Protein AF-A0AAJ7JFV5-F1 (afdb_monomer)

Organism: NCBI:txid156304

pLDDT: mean 73.42, std 13.2, range [31.97, 88.06]

Radius of gyration: 14.4 Å; Cα contacts (8 Å, |Δi|>4): 96; chains: 1; bounding box: 32×30×33 Å

Mean predicted aligned error: 9.85 Å

Sequence (82 aa):
MVQIVGKYQYVSHENFDEFMKALGQGELASVFLQSKPLIEVQNNGDQWSLTVNSDGRTSSATFKLGEPYEEKLPSSPDRKFQ

In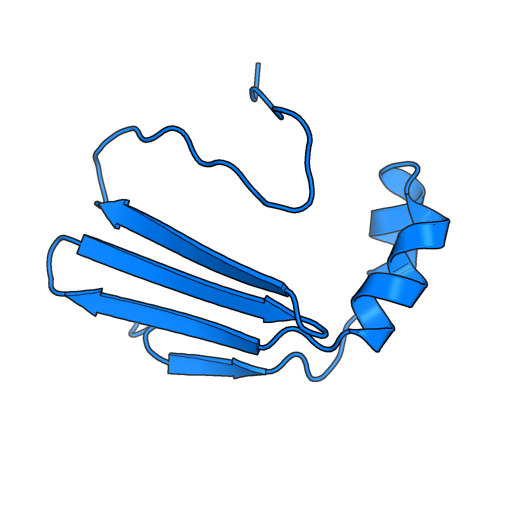terPro domains:
  IPR000463 Cytosolic fatty-acid binding [PR00178] (4-26)
  IPR000463 Cytosolic fatty-acid binding [PR00178] (62-78)
  IPR012674 Calycin [G3DSA:2.40.128.20] (2-82)
  IPR012674 Calycin [SSF50814] (1-81)
  IPR031259 Intracellular lipid binding protein [PTHR11955] (1-81)

Structure (mmCIF, N/CA/C/O backbone):
data_AF-A0AAJ7JFV5-F1
#
_entry.id   AF-A0AAJ7JFV5-F1
#
loop_
_atom_site.group_PDB
_atom_site.id
_atom_site.type_symbol
_atom_site.label_atom_id
_atom_site.label_alt_id
_atom_site.label_comp_id
_atom_site.label_asym_id
_atom_site.label_entity_id
_atom_site.label_seq_id
_atom_site.pdbx_PDB_ins_code
_atom_site.Cartn_x
_atom_site.Cartn_y
_atom_site.Cartn_z
_atom_site.occupancy
_atom_site.B_iso_or_equiv
_atom_site.auth_seq_id
_atom_site.auth_comp_id
_atom_site.auth_asym_id
_atom_site.auth_atom_id
_atom_site.pdbx_PDB_model_num
ATOM 1 N N . MET A 1 1 ? -18.142 -12.790 5.123 1.00 49.41 1 MET A N 1
ATOM 2 C CA . MET A 1 1 ? -17.245 -11.633 5.325 1.00 49.41 1 MET A CA 1
ATOM 3 C C . MET A 1 1 ? -15.957 -11.940 4.592 1.00 49.41 1 MET A C 1
ATOM 5 O O . MET A 1 1 ? -15.419 -13.020 4.795 1.00 49.41 1 MET A O 1
ATOM 9 N N . VAL A 1 2 ? -15.536 -11.080 3.667 1.00 51.34 2 VAL A N 1
ATOM 10 C CA . VAL A 1 2 ? -14.346 -11.337 2.845 1.00 51.34 2 VAL A CA 1
ATOM 11 C C . VAL A 1 2 ? -13.110 -11.167 3.731 1.00 51.34 2 VAL A C 1
ATOM 13 O O . VAL A 1 2 ? -12.847 -10.070 4.219 1.00 51.34 2 VAL A O 1
ATOM 16 N N . GLN A 1 3 ? -12.381 -12.255 3.987 1.00 65.12 3 GLN A N 1
ATOM 17 C CA . GLN A 1 3 ? -11.098 -12.204 4.685 1.00 65.12 3 GLN A CA 1
ATOM 18 C C . GLN A 1 3 ? -10.024 -11.726 3.705 1.00 65.12 3 GLN A C 1
ATOM 20 O O . GLN A 1 3 ? -9.444 -12.517 2.974 1.00 65.12 3 GLN A O 1
ATOM 25 N N . ILE A 1 4 ? -9.768 -10.420 3.695 1.00 79.19 4 ILE A N 1
ATOM 26 C CA . ILE A 1 4 ? -8.604 -9.817 3.020 1.00 79.19 4 ILE A CA 1
ATOM 27 C C . ILE A 1 4 ? -7.327 -9.904 3.879 1.00 79.19 4 ILE A C 1
ATOM 29 O O . ILE A 1 4 ? -6.317 -9.293 3.561 1.00 79.19 4 ILE A O 1
ATOM 33 N N . VAL A 1 5 ? -7.387 -10.611 5.011 1.00 83.81 5 VAL A N 1
ATOM 34 C CA . VAL A 1 5 ? -6.258 -10.811 5.926 1.00 83.81 5 VAL A CA 1
ATOM 35 C C . VAL A 1 5 ? -5.286 -11.790 5.287 1.00 83.81 5 VAL A C 1
ATOM 37 O O . VAL A 1 5 ? -5.668 -12.907 4.943 1.00 83.81 5 VAL A O 1
ATOM 40 N N . GLY A 1 6 ? -4.030 -11.388 5.145 1.00 85.00 6 GLY A N 1
ATOM 41 C CA . GLY A 1 6 ? -3.025 -12.206 4.485 1.00 85.00 6 GLY A CA 1
ATOM 42 C C . GLY A 1 6 ? -1.810 -11.412 4.034 1.00 85.00 6 GLY A C 1
ATOM 43 O O . GLY A 1 6 ? -1.748 -10.191 4.172 1.00 85.00 6 GLY A O 1
ATOM 44 N N . LYS A 1 7 ? -0.826 -12.133 3.493 1.00 85.94 7 LYS A N 1
ATOM 45 C CA . LYS A 1 7 ? 0.365 -11.550 2.873 1.00 85.94 7 LYS A CA 1
ATOM 46 C C . LYS A 1 7 ? 0.209 -11.609 1.361 1.00 85.94 7 LYS A C 1
ATOM 48 O O . LYS A 1 7 ? 0.056 -12.685 0.790 1.00 85.94 7 LYS A O 1
ATOM 53 N N . TYR A 1 8 ? 0.281 -10.456 0.728 1.00 86.19 8 TYR A N 1
ATOM 54 C CA . TYR A 1 8 ? 0.209 -10.259 -0.704 1.00 86.19 8 TYR A CA 1
ATOM 55 C C . TYR A 1 8 ? 1.583 -9.827 -1.178 1.00 86.19 8 TYR A C 1
ATOM 57 O O . TYR A 1 8 ? 2.060 -8.745 -0.851 1.00 86.19 8 TYR A O 1
ATOM 65 N N . GLN A 1 9 ? 2.237 -10.685 -1.945 1.00 83.25 9 GLN A N 1
ATOM 66 C CA . GLN A 1 9 ? 3.438 -10.285 -2.652 1.00 83.25 9 GLN A CA 1
ATOM 67 C C . GLN A 1 9 ? 3.045 -9.749 -4.017 1.00 83.25 9 GLN A C 1
ATOM 69 O O . GLN A 1 9 ? 2.196 -10.319 -4.698 1.00 83.25 9 GLN A O 1
ATOM 74 N N . TYR A 1 10 ? 3.682 -8.663 -4.421 1.00 81.00 10 TYR A N 1
ATOM 75 C CA . TYR A 1 10 ? 3.590 -8.192 -5.785 1.00 81.00 10 TYR A CA 1
ATOM 76 C C . TYR A 1 10 ? 4.079 -9.276 -6.773 1.00 81.00 10 TYR A C 1
ATOM 78 O O . TYR A 1 10 ? 5.241 -9.686 -6.722 1.00 81.00 10 TYR A O 1
ATOM 86 N N . VAL A 1 11 ? 3.188 -9.748 -7.656 1.00 78.50 11 VAL A N 1
ATOM 87 C CA . VAL A 1 11 ? 3.475 -10.805 -8.652 1.00 78.50 11 VAL A CA 1
ATOM 88 C C . VAL A 1 11 ? 3.538 -10.237 -10.066 1.00 78.50 11 VAL A C 1
ATOM 90 O O . VAL A 1 11 ? 4.504 -10.472 -10.789 1.00 78.50 11 VAL A O 1
ATOM 93 N N . SER A 1 12 ? 2.517 -9.483 -10.463 1.00 77.56 12 SER A N 1
ATOM 94 C CA . SER A 1 12 ? 2.386 -8.926 -11.806 1.00 77.56 12 SER A CA 1
ATOM 95 C C . SER A 1 12 ? 1.576 -7.637 -11.775 1.00 77.56 12 SER A C 1
ATOM 97 O O . SER A 1 12 ? 0.804 -7.388 -10.849 1.00 77.56 12 SER A O 1
ATOM 99 N N . HIS A 1 13 ? 1.734 -6.829 -12.814 1.00 77.31 13 HIS A N 1
ATOM 100 C CA . HIS A 1 13 ? 0.927 -5.646 -13.068 1.00 77.31 13 HIS A CA 1
ATOM 101 C C . HIS A 1 13 ? 0.442 -5.656 -14.512 1.00 77.31 13 HIS A C 1
ATOM 103 O O . HIS A 1 13 ? 1.098 -6.225 -15.381 1.00 77.31 13 HIS A O 1
ATOM 109 N N . GLU A 1 14 ? -0.654 -4.952 -14.761 1.00 80.75 14 GLU A N 1
ATOM 110 C CA . GLU A 1 14 ? -1.134 -4.620 -16.097 1.00 80.75 14 GLU A CA 1
ATOM 111 C C . GLU A 1 14 ? -1.338 -3.098 -16.137 1.00 80.75 14 GLU A C 1
ATOM 113 O O . GLU A 1 14 ? -1.875 -2.524 -15.191 1.00 80.75 14 GLU A O 1
ATOM 118 N N . ASN A 1 15 ? -0.812 -2.425 -17.164 1.00 80.06 15 ASN A N 1
ATOM 119 C CA . ASN A 1 15 ? -0.910 -0.970 -17.382 1.00 80.06 15 ASN A CA 1
ATOM 120 C C . ASN A 1 15 ? -0.408 -0.043 -16.248 1.00 80.06 15 ASN A C 1
ATOM 122 O O . ASN A 1 15 ? -0.722 1.147 -16.223 1.00 80.06 15 ASN A O 1
ATOM 126 N N . PHE A 1 16 ? 0.423 -0.534 -15.325 1.00 77.88 16 PHE A N 1
ATOM 127 C CA . PHE A 1 16 ? 0.983 0.295 -14.244 1.00 77.88 16 PHE A CA 1
ATOM 128 C C . PHE A 1 16 ? 1.871 1.437 -14.754 1.00 77.88 16 PHE A C 1
ATOM 130 O O . PHE A 1 16 ? 1.853 2.532 -14.196 1.00 77.88 16 PHE A O 1
ATOM 137 N N . ASP A 1 17 ? 2.618 1.199 -15.833 1.00 78.81 17 ASP A N 1
ATOM 138 C CA . ASP A 1 17 ? 3.474 2.210 -16.456 1.00 78.81 17 ASP A CA 1
ATOM 139 C C . ASP A 1 17 ? 2.645 3.354 -17.065 1.00 78.81 17 ASP A C 1
ATOM 141 O O . ASP A 1 17 ? 2.968 4.526 -16.881 1.00 78.81 17 ASP A O 1
ATOM 145 N N . GLU A 1 18 ? 1.517 3.031 -17.710 1.00 82.75 18 GLU A N 1
ATOM 146 C CA . GLU A 1 18 ? 0.572 4.023 -18.238 1.00 82.75 18 GLU A CA 1
ATOM 147 C C . GLU A 1 18 ? -0.106 4.818 -17.117 1.00 82.75 18 GLU A C 1
ATOM 149 O O . GLU A 1 18 ? -0.214 6.041 -17.208 1.00 82.75 18 GLU A O 1
ATOM 154 N N . PHE A 1 19 ? -0.494 4.151 -16.026 1.00 81.44 19 PHE A N 1
ATOM 155 C CA . PHE A 1 19 ? -1.047 4.810 -14.842 1.00 81.44 19 PHE A CA 1
ATOM 156 C C . PHE A 1 19 ? -0.043 5.782 -14.205 1.00 81.44 19 PHE A C 1
ATOM 158 O O . PHE A 1 19 ? -0.367 6.936 -13.924 1.00 81.44 19 PHE A O 1
ATOM 165 N N . MET A 1 20 ? 1.205 5.349 -14.027 1.00 79.75 20 MET A N 1
ATOM 166 C CA . MET A 1 20 ? 2.286 6.188 -13.506 1.00 79.75 20 MET A CA 1
ATOM 167 C C . MET A 1 20 ? 2.610 7.358 -14.439 1.00 79.75 20 MET A C 1
ATOM 169 O O . MET A 1 20 ? 2.805 8.479 -13.969 1.00 79.75 20 MET A O 1
ATOM 173 N N . LYS A 1 21 ? 2.617 7.137 -15.759 1.00 78.94 21 LYS A N 1
ATOM 174 C CA . LYS A 1 21 ? 2.777 8.201 -16.761 1.00 78.94 21 LYS A CA 1
ATOM 175 C C . LYS A 1 21 ? 1.644 9.221 -16.702 1.00 78.94 21 LYS A C 1
ATOM 177 O O . LYS A 1 21 ? 1.928 10.415 -16.721 1.00 78.94 21 LYS A O 1
ATOM 182 N N . ALA A 1 22 ? 0.394 8.780 -16.560 1.00 83.31 22 ALA A N 1
ATOM 183 C CA . ALA A 1 22 ? -0.753 9.674 -16.394 1.00 83.31 22 ALA A CA 1
ATOM 184 C C . ALA A 1 22 ? -0.655 10.520 -15.111 1.00 83.31 22 ALA A C 1
ATOM 186 O O . ALA A 1 22 ? -1.092 11.668 -15.088 1.00 83.31 22 ALA A O 1
ATOM 187 N N . LEU A 1 23 ? -0.025 9.984 -14.061 1.00 78.38 23 LEU A N 1
ATOM 188 C CA . LEU A 1 23 ? 0.281 10.703 -12.820 1.00 78.38 23 LEU A CA 1
ATOM 189 C C . LEU A 1 23 ? 1.545 11.583 -12.894 1.00 78.38 23 LEU A C 1
ATOM 191 O O . LEU A 1 23 ? 1.915 12.186 -11.885 1.00 78.38 23 LEU A O 1
ATOM 195 N N . GLY A 1 24 ? 2.227 11.643 -14.043 1.00 74.19 24 GLY A N 1
ATOM 196 C CA . GLY A 1 24 ? 3.479 12.387 -14.223 1.00 74.19 24 GLY A CA 1
ATOM 197 C C . GLY A 1 24 ? 4.698 11.748 -13.544 1.00 74.19 24 GLY A C 1
ATOM 198 O O . GLY A 1 24 ? 5.740 12.382 -13.432 1.00 74.19 24 GLY A O 1
ATOM 199 N N . GLN A 1 25 ? 4.578 10.499 -13.087 1.00 74.12 25 GLN A N 1
ATOM 200 C CA . GLN A 1 25 ? 5.587 9.755 -12.323 1.00 74.12 25 GLN A CA 1
ATOM 201 C C . GLN A 1 25 ? 6.079 8.507 -13.074 1.00 74.12 25 GLN A C 1
ATOM 203 O O . GLN A 1 25 ?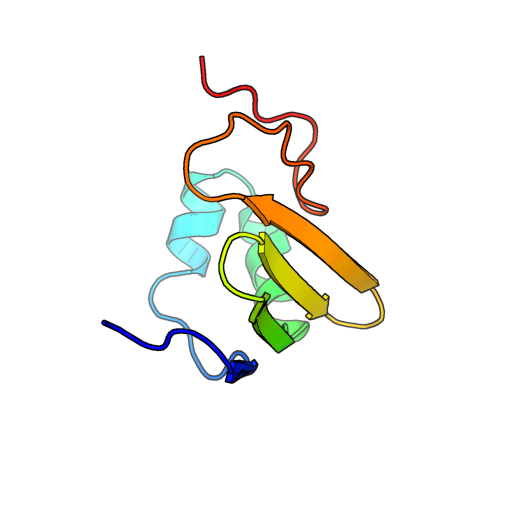 6.465 7.514 -12.462 1.00 74.12 25 GLN A O 1
ATOM 208 N N . GLY A 1 26 ? 6.082 8.546 -14.411 1.00 72.81 26 GLY A N 1
ATOM 209 C CA . GLY A 1 26 ? 6.478 7.411 -15.255 1.00 72.81 26 GLY A CA 1
ATOM 210 C C . GLY A 1 26 ? 7.867 6.843 -14.932 1.00 72.81 26 GLY A C 1
ATOM 211 O O . GLY A 1 26 ? 8.046 5.632 -14.951 1.00 72.81 26 GLY A O 1
ATOM 212 N N . GLU A 1 27 ? 8.832 7.683 -14.546 1.00 71.31 27 GLU A N 1
ATOM 213 C CA . GLU A 1 27 ? 10.174 7.220 -14.151 1.00 71.31 27 GLU A CA 1
ATOM 214 C C . GLU A 1 27 ? 10.175 6.414 -12.842 1.00 71.3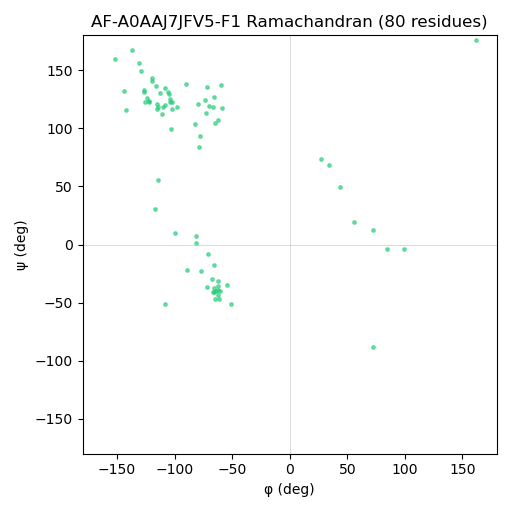1 27 GLU A C 1
ATOM 216 O O . GLU A 1 27 ? 10.982 5.501 -12.670 1.00 71.31 27 GLU A O 1
ATOM 221 N N . LEU A 1 28 ? 9.236 6.692 -11.932 1.00 73.56 28 LEU A N 1
ATOM 222 C CA . LEU A 1 28 ? 9.103 5.938 -10.688 1.00 73.56 28 LEU A CA 1
ATOM 223 C C . LEU A 1 28 ? 8.436 4.581 -10.915 1.00 73.56 28 LEU A C 1
ATOM 225 O O . LEU A 1 28 ? 8.681 3.666 -10.130 1.00 73.56 28 LEU A O 1
ATOM 229 N N . ALA A 1 29 ? 7.658 4.414 -11.992 1.00 75.88 29 ALA A N 1
ATOM 230 C CA . ALA A 1 29 ? 6.991 3.155 -12.319 1.00 75.88 29 ALA A CA 1
ATOM 231 C C . ALA A 1 29 ? 7.977 1.985 -12.300 1.00 75.88 29 ALA A C 1
ATOM 233 O O . ALA A 1 29 ? 7.773 1.010 -11.583 1.00 75.88 29 ALA A O 1
ATOM 234 N N . SER A 1 30 ? 9.101 2.131 -13.004 1.00 73.81 30 SER A N 1
ATOM 235 C CA . SER A 1 30 ? 10.143 1.104 -13.077 1.00 73.81 30 SER A CA 1
ATOM 236 C C . SER A 1 30 ? 10.734 0.771 -11.704 1.00 73.81 30 SER A C 1
ATOM 238 O O . SER A 1 30 ? 10.931 -0.402 -11.394 1.00 73.81 30 SER A O 1
ATOM 240 N N . VAL A 1 31 ? 10.942 1.777 -10.849 1.00 74.12 31 VAL A N 1
ATOM 241 C CA . VAL A 1 31 ? 11.445 1.588 -9.479 1.00 74.12 31 VAL A CA 1
ATOM 242 C C . VAL A 1 31 ? 10.434 0.806 -8.638 1.00 74.12 31 VAL A C 1
ATOM 244 O O . VAL A 1 31 ? 10.792 -0.183 -8.006 1.00 74.12 31 VAL A O 1
ATOM 247 N N . PHE A 1 32 ? 9.153 1.178 -8.689 1.00 71.00 32 PHE A N 1
ATOM 248 C CA . PHE A 1 32 ? 8.085 0.477 -7.970 1.00 71.00 32 PHE A CA 1
ATOM 249 C C . PHE A 1 32 ? 7.917 -0.978 -8.431 1.00 71.00 32 PHE A C 1
ATOM 251 O O . PHE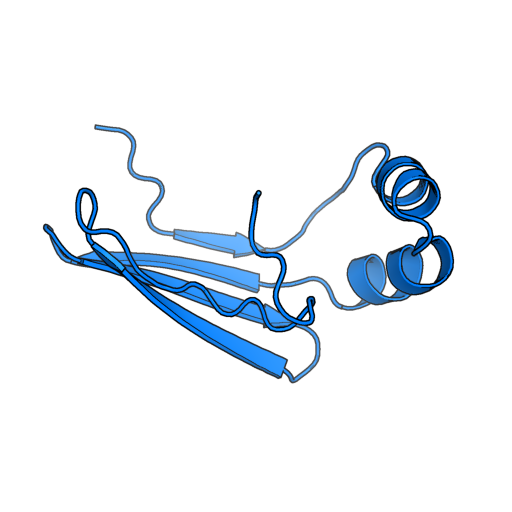 A 1 32 ? 7.718 -1.868 -7.603 1.00 71.00 32 PHE A O 1
ATOM 258 N N . LEU A 1 33 ? 8.035 -1.228 -9.737 1.00 73.38 33 LEU A N 1
ATOM 259 C CA . LEU A 1 33 ? 7.983 -2.571 -10.316 1.00 73.38 33 LEU A CA 1
ATOM 260 C C . LEU A 1 33 ? 9.174 -3.437 -9.885 1.00 73.38 33 LEU A C 1
ATOM 262 O O . LEU A 1 33 ? 9.015 -4.635 -9.643 1.00 73.38 33 LEU A O 1
ATOM 266 N N . GLN A 1 34 ? 10.361 -2.838 -9.762 1.00 73.94 34 GLN A N 1
ATOM 267 C CA . GLN A 1 34 ? 11.562 -3.527 -9.292 1.00 73.94 34 GLN A CA 1
ATOM 268 C C . GLN A 1 34 ? 11.518 -3.833 -7.793 1.00 73.94 34 GLN A C 1
ATOM 270 O O . GLN A 1 34 ? 11.947 -4.913 -7.390 1.00 73.94 34 GLN A O 1
ATOM 275 N N . SER A 1 35 ? 10.957 -2.936 -6.978 1.00 71.06 35 SER A N 1
ATOM 276 C CA . SER A 1 35 ? 10.944 -3.067 -5.517 1.00 71.06 35 SER A CA 1
ATOM 277 C C . SER A 1 35 ? 10.020 -4.165 -4.962 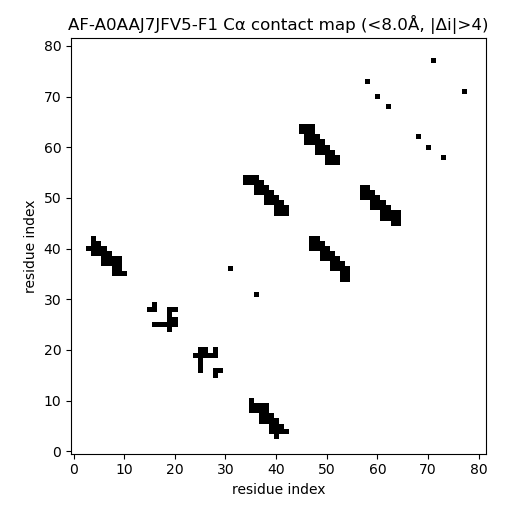1.00 71.06 35 SER A C 1
ATOM 279 O O . SER A 1 35 ? 10.080 -4.425 -3.762 1.00 71.06 35 SER A O 1
ATOM 281 N N . LYS A 1 36 ? 9.184 -4.804 -5.803 1.00 75.12 36 LYS A N 1
ATOM 282 C CA . LYS A 1 36 ? 8.285 -5.936 -5.469 1.00 75.12 36 LYS A CA 1
ATOM 283 C C . LYS A 1 36 ? 7.707 -5.866 -4.044 1.00 75.12 36 LYS A C 1
ATOM 285 O O . LYS A 1 36 ? 8.050 -6.701 -3.200 1.00 75.12 36 LYS A O 1
ATOM 290 N N . PRO A 1 37 ? 6.828 -4.893 -3.763 1.00 78.50 37 PRO A N 1
ATOM 291 C CA . PRO A 1 37 ? 6.316 -4.690 -2.419 1.00 78.50 37 PRO A CA 1
ATOM 292 C C . PRO A 1 37 ? 5.580 -5.931 -1.892 1.00 78.50 37 PRO A C 1
ATOM 294 O O . PRO A 1 37 ? 4.790 -6.569 -2.593 1.00 78.50 37 PRO A O 1
ATOM 297 N N . LEU A 1 38 ? 5.836 -6.257 -0.631 1.00 85.19 38 LEU A N 1
ATOM 298 C CA . LEU A 1 38 ? 5.094 -7.217 0.169 1.00 85.19 38 LEU A CA 1
ATOM 299 C C . LEU A 1 38 ? 4.098 -6.447 1.035 1.00 85.19 38 LEU A C 1
ATOM 301 O O . LEU A 1 38 ? 4.491 -5.643 1.873 1.00 85.19 38 LEU A O 1
ATOM 305 N N . ILE A 1 39 ? 2.815 -6.707 0.848 1.00 86.19 39 ILE A N 1
ATOM 306 C CA . ILE A 1 39 ? 1.727 -6.118 1.619 1.00 86.19 39 ILE A CA 1
ATOM 307 C C . ILE A 1 39 ? 1.222 -7.173 2.597 1.00 86.19 39 ILE A C 1
ATOM 309 O O . ILE A 1 39 ? 0.836 -8.262 2.200 1.00 86.19 39 ILE A O 1
ATOM 313 N N . GLU A 1 40 ? 1.193 -6.865 3.878 1.00 87.81 40 GLU A N 1
ATOM 314 C CA . GLU A 1 40 ? 0.624 -7.703 4.920 1.00 87.81 40 GLU A CA 1
ATOM 315 C C . GLU A 1 40 ? -0.585 -6.991 5.519 1.00 87.81 40 GLU A C 1
ATOM 317 O O . GLU A 1 40 ? -0.474 -5.892 6.059 1.00 87.81 40 GLU A O 1
ATOM 322 N N . VAL A 1 41 ? -1.748 -7.621 5.395 1.00 88.06 41 VAL A N 1
ATOM 323 C CA . VAL A 1 41 ? -3.015 -7.136 5.936 1.00 88.06 41 VAL A CA 1
ATOM 324 C C . VAL A 1 41 ? -3.339 -7.954 7.175 1.00 88.06 41 VAL A C 1
ATOM 326 O O . VAL A 1 41 ? -3.465 -9.178 7.104 1.00 88.06 41 VAL A O 1
ATOM 329 N N . GLN A 1 42 ? -3.515 -7.274 8.299 1.00 85.88 42 GLN A N 1
ATOM 330 C CA . GLN A 1 42 ? -3.921 -7.856 9.570 1.00 85.88 42 GLN A CA 1
ATOM 331 C C . GLN A 1 42 ? -5.240 -7.226 10.023 1.00 85.88 42 GLN A C 1
ATOM 333 O O . GLN A 1 42 ? -5.456 -6.024 9.874 1.00 85.88 42 GLN A O 1
ATOM 338 N N . ASN A 1 43 ? -6.122 -8.046 10.586 1.00 84.75 43 ASN A N 1
ATOM 339 C CA . ASN A 1 43 ? -7.394 -7.610 11.150 1.00 84.75 43 ASN A CA 1
ATOM 340 C C . ASN A 1 43 ? -7.484 -8.101 12.598 1.00 84.75 43 ASN A C 1
ATOM 342 O O . ASN A 1 43 ? -7.419 -9.303 12.848 1.00 84.75 43 ASN A O 1
ATOM 346 N N . ASN A 1 44 ? -7.669 -7.155 13.515 1.00 82.06 44 ASN A N 1
ATOM 347 C CA . ASN A 1 44 ? -7.890 -7.365 14.940 1.00 82.06 44 ASN A CA 1
ATOM 348 C C . ASN A 1 44 ? -9.307 -6.904 15.332 1.00 82.06 44 ASN A C 1
ATOM 350 O O . ASN A 1 44 ? -9.477 -6.039 16.190 1.00 82.06 44 ASN A O 1
ATOM 354 N N . GLY A 1 45 ? -10.331 -7.444 14.668 1.00 80.19 45 GLY A N 1
ATOM 355 C CA . GLY A 1 45 ? -11.742 -7.118 14.888 1.00 80.19 45 GLY A CA 1
ATOM 356 C C . GLY A 1 45 ? -12.107 -5.730 14.362 1.00 80.19 45 GLY A C 1
ATOM 357 O O . GLY A 1 45 ? -12.521 -5.584 13.212 1.00 80.19 45 GLY A O 1
ATOM 358 N N . ASP A 1 46 ? -11.936 -4.717 15.209 1.00 81.81 46 ASP A N 1
ATOM 359 C CA . ASP A 1 46 ? -12.243 -3.311 14.917 1.00 81.81 46 ASP A CA 1
ATOM 360 C C . ASP A 1 46 ? -11.060 -2.554 14.297 1.00 81.81 46 ASP A C 1
ATOM 362 O O . ASP A 1 46 ? -11.242 -1.530 13.632 1.00 81.81 46 ASP A O 1
ATOM 366 N N . GLN A 1 47 ? -9.839 -3.053 14.501 1.00 82.25 47 GLN A N 1
ATOM 367 C CA . GLN A 1 47 ? -8.611 -2.394 14.071 1.00 82.25 47 GLN A CA 1
ATOM 368 C C . GLN A 1 47 ? -7.909 -3.182 12.962 1.00 82.25 47 GLN A C 1
ATOM 370 O O . GLN A 1 47 ? -7.669 -4.384 13.070 1.00 82.25 47 GLN A O 1
ATOM 375 N N . TRP A 1 48 ? -7.563 -2.478 11.896 1.00 84.75 48 TRP A N 1
ATOM 376 C CA . TRP A 1 48 ? -6.873 -2.977 10.719 1.00 84.75 48 TRP A CA 1
ATOM 377 C C . TRP A 1 48 ? -5.447 -2.464 10.701 1.00 84.75 48 TRP A C 1
ATOM 379 O O . TRP A 1 48 ? -5.216 -1.277 10.915 1.00 84.75 48 TRP A O 1
ATOM 389 N N . SER A 1 49 ? -4.502 -3.348 10.406 1.00 85.94 49 SER A N 1
ATOM 390 C CA . SER A 1 49 ? -3.102 -2.983 10.213 1.00 85.94 49 SER A CA 1
ATOM 391 C C . SER A 1 49 ? -2.652 -3.408 8.825 1.00 85.94 49 SER A C 1
ATOM 393 O O . SER A 1 49 ? -2.743 -4.578 8.459 1.00 85.94 49 SER A O 1
ATOM 395 N N . LEU A 1 50 ? -2.155 -2.450 8.055 1.00 86.06 50 LEU A N 1
ATOM 396 C CA . LEU A 1 50 ? -1.581 -2.639 6.736 1.00 86.06 50 LEU A CA 1
ATOM 397 C C . LEU A 1 50 ? -0.078 -2.398 6.831 1.00 86.06 50 LEU A C 1
ATOM 399 O O . LEU A 1 50 ? 0.349 -1.299 7.16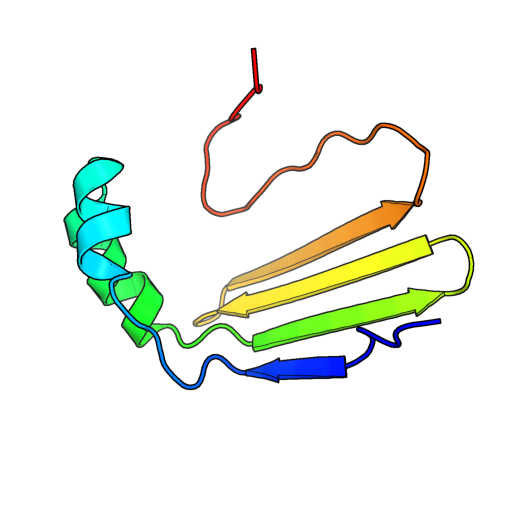7 1.00 86.06 50 LEU A O 1
ATOM 403 N N . THR A 1 51 ? 0.729 -3.407 6.534 1.00 86.25 51 THR A N 1
ATOM 404 C CA . THR A 1 51 ? 2.189 -3.283 6.502 1.00 86.25 51 THR A CA 1
ATOM 405 C C . THR A 1 51 ? 2.682 -3.508 5.086 1.00 86.25 51 THR A C 1
ATOM 407 O O . THR A 1 51 ? 2.532 -4.593 4.546 1.00 86.25 51 THR A O 1
ATOM 410 N N . VAL A 1 52 ? 3.283 -2.496 4.475 1.00 84.06 52 VAL A N 1
ATOM 411 C CA . VAL A 1 52 ? 3.880 -2.565 3.142 1.00 84.06 52 VAL A CA 1
ATOM 412 C C . VAL A 1 52 ? 5.397 -2.536 3.287 1.00 84.06 52 VAL A C 1
ATOM 414 O O . VAL A 1 52 ? 5.960 -1.581 3.816 1.00 84.06 52 VAL A O 1
ATOM 417 N N . ASN A 1 53 ? 6.074 -3.576 2.819 1.00 81.75 53 ASN A N 1
ATOM 418 C CA . ASN A 1 53 ? 7.527 -3.691 2.818 1.00 81.75 53 ASN A CA 1
ATOM 419 C C . ASN A 1 53 ? 8.033 -3.724 1.376 1.00 81.75 53 ASN A C 1
ATOM 421 O O . ASN A 1 53 ? 7.642 -4.596 0.611 1.00 81.75 53 ASN A O 1
ATOM 425 N N . SER A 1 54 ? 8.880 -2.773 0.996 1.00 75.00 54 SER A N 1
ATOM 426 C CA . SER A 1 54 ? 9.377 -2.623 -0.369 1.00 75.00 54 SER A CA 1
ATOM 427 C C . SER A 1 54 ? 10.842 -2.195 -0.330 1.00 75.00 54 SER A C 1
ATOM 429 O O . SER A 1 54 ? 11.145 -1.114 0.171 1.00 75.00 54 SER A O 1
ATOM 431 N N . ASP A 1 55 ? 11.743 -3.039 -0.840 1.00 65.75 55 ASP A N 1
ATOM 432 C CA . ASP A 1 55 ? 13.179 -2.753 -1.035 1.00 65.75 55 ASP A CA 1
ATOM 433 C C . ASP A 1 55 ? 13.863 -2.037 0.158 1.00 65.75 55 ASP A C 1
ATOM 435 O O . ASP A 1 55 ? 14.491 -0.987 0.033 1.00 65.75 55 ASP A O 1
ATOM 439 N N . GLY A 1 56 ? 13.668 -2.570 1.371 1.00 66.06 56 GLY A N 1
ATOM 440 C CA . GLY A 1 56 ? 14.270 -2.043 2.606 1.00 66.06 56 GLY A CA 1
ATOM 441 C C . GLY A 1 56 ? 13.508 -0.895 3.281 1.00 66.06 56 GLY A C 1
ATOM 442 O O . GLY A 1 56 ? 13.874 -0.494 4.386 1.00 66.06 56 GLY A O 1
ATOM 443 N N . ARG A 1 57 ? 12.419 -0.391 2.686 1.00 70.44 57 ARG A N 1
ATOM 444 C CA . ARG A 1 57 ? 11.483 0.534 3.342 1.00 70.44 57 ARG A CA 1
ATOM 445 C C . ARG A 1 57 ? 10.234 -0.220 3.782 1.00 70.44 57 ARG A C 1
ATOM 447 O O . ARG A 1 57 ? 9.494 -0.752 2.961 1.00 70.44 57 ARG A O 1
ATOM 454 N N . THR A 1 58 ? 9.997 -0.260 5.091 1.00 77.56 58 THR A N 1
ATOM 455 C CA . THR A 1 58 ? 8.764 -0.803 5.677 1.00 77.56 58 THR A CA 1
ATOM 456 C C . THR A 1 58 ? 7.889 0.348 6.148 1.00 77.56 58 THR A C 1
ATOM 458 O O . THR A 1 58 ? 8.357 1.229 6.864 1.00 77.56 58 THR A O 1
ATOM 461 N N . SER A 1 59 ? 6.624 0.342 5.748 1.00 79.81 59 SER A N 1
ATOM 462 C CA . SER A 1 59 ? 5.607 1.281 6.201 1.00 79.81 59 SER A CA 1
ATOM 463 C C . SER A 1 59 ? 4.453 0.488 6.785 1.00 79.81 59 SER A C 1
ATOM 465 O O . SER A 1 59 ? 3.944 -0.423 6.141 1.00 79.81 59 SER A O 1
ATOM 467 N N . SER A 1 60 ? 4.065 0.803 8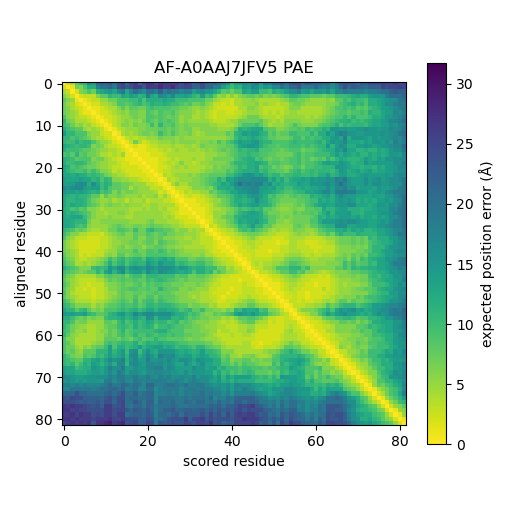.012 1.00 80.56 60 SER A N 1
ATOM 468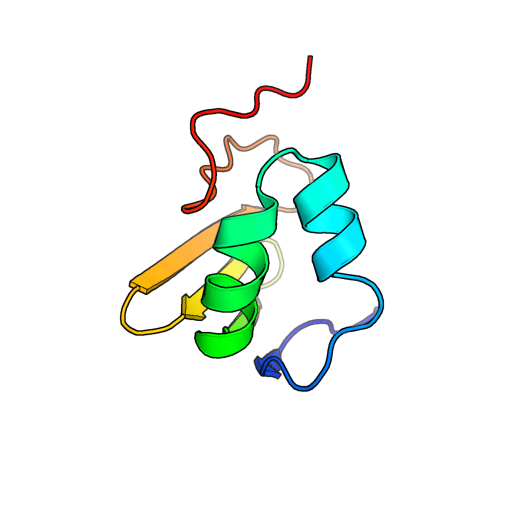 C CA . SER A 1 60 ? 2.886 0.237 8.653 1.00 80.56 60 SER A CA 1
ATOM 469 C C . SER A 1 60 ? 1.878 1.344 8.923 1.00 80.56 60 SER A C 1
ATOM 471 O O . SER A 1 60 ? 2.231 2.435 9.372 1.00 80.56 60 SER A O 1
ATOM 473 N N . ALA A 1 61 ? 0.616 1.060 8.636 1.00 80.62 61 ALA A N 1
ATOM 474 C CA . ALA A 1 61 ? -0.514 1.925 8.908 1.00 80.62 61 ALA A CA 1
ATOM 475 C C . ALA A 1 61 ? -1.544 1.126 9.696 1.00 80.62 61 ALA A C 1
ATOM 477 O O . ALA A 1 61 ? -1.869 -0.003 9.334 1.00 80.62 61 ALA A O 1
ATOM 478 N N . THR A 1 62 ? -2.064 1.715 10.766 1.00 83.12 62 THR A N 1
ATOM 479 C CA . THR A 1 62 ? -3.109 1.100 11.579 1.00 83.12 62 THR A CA 1
ATOM 480 C C . THR A 1 62 ? -4.307 2.031 11.616 1.00 83.12 62 THR A C 1
ATOM 482 O O . THR A 1 62 ? -4.189 3.182 12.028 1.00 83.12 62 THR A O 1
ATOM 485 N N . PHE A 1 63 ? -5.458 1.531 11.185 1.00 80.12 63 PHE A N 1
ATOM 486 C CA . PHE A 1 63 ? -6.700 2.287 11.083 1.00 80.12 63 PHE A CA 1
ATOM 487 C C . PHE A 1 63 ? -7.879 1.461 11.588 1.00 80.12 63 PHE A C 1
ATOM 489 O O . PHE A 1 63 ? -7.773 0.258 11.807 1.00 80.12 63 PHE A O 1
ATOM 496 N N . LYS A 1 64 ? -9.020 2.107 11.803 1.00 83.75 64 LYS A N 1
ATOM 497 C CA . LYS A 1 64 ? -10.265 1.434 12.179 1.00 83.75 64 LYS A CA 1
ATOM 498 C C . LYS A 1 64 ? -11.320 1.702 11.123 1.00 83.75 64 LYS A C 1
ATOM 500 O O . LYS A 1 64 ? -11.386 2.797 10.568 1.00 83.75 64 LYS A O 1
ATOM 505 N N . LEU A 1 65 ? -12.153 0.706 10.844 1.00 75.31 65 LEU A N 1
ATOM 506 C CA . LEU A 1 65 ? -13.264 0.876 9.912 1.00 75.31 65 LEU A CA 1
ATOM 507 C C . LEU A 1 65 ? -14.323 1.781 10.549 1.00 75.31 65 LEU A C 1
ATOM 509 O O . LEU A 1 65 ? -14.889 1.439 11.581 1.00 75.31 65 LEU A O 1
ATOM 513 N N . GLY A 1 66 ? -14.601 2.921 9.916 1.00 77.19 66 GLY A N 1
ATOM 514 C CA . GLY A 1 66 ? -15.628 3.866 10.363 1.00 77.19 66 GLY A CA 1
ATOM 515 C C . GLY A 1 66 ? -15.112 5.068 11.157 1.00 77.19 66 GLY A C 1
ATOM 516 O O . GLY A 1 66 ? -15.907 5.961 11.439 1.00 77.19 66 GLY A O 1
ATOM 517 N N . GLU A 1 67 ? -13.811 5.146 11.459 1.00 77.06 67 GLU A N 1
ATOM 518 C CA . GLU A 1 67 ? -13.199 6.357 12.023 1.00 77.06 67 GLU A CA 1
ATOM 519 C C . GLU A 1 67 ? -12.363 7.085 10.951 1.00 77.06 67 GLU A C 1
ATOM 521 O O . GLU A 1 67 ? -11.553 6.447 10.271 1.00 77.06 67 GLU A O 1
ATOM 526 N N . PRO A 1 68 ? -12.524 8.410 10.775 1.00 74.56 68 PRO A N 1
ATOM 527 C CA . PRO A 1 68 ? -11.633 9.186 9.924 1.00 74.56 68 PRO A CA 1
ATOM 528 C C . PRO A 1 68 ? -10.226 9.197 10.535 1.00 74.56 68 PRO A C 1
ATOM 530 O O . PRO A 1 68 ? -10.050 9.552 11.700 1.00 74.56 68 PRO A O 1
ATOM 533 N N . TYR A 1 69 ? -9.220 8.826 9.747 1.00 70.81 69 TYR A N 1
ATOM 534 C CA . TYR A 1 69 ? -7.813 8.900 10.136 1.00 70.81 69 TYR A CA 1
ATOM 535 C C . TYR A 1 69 ? -7.009 9.633 9.060 1.00 70.81 69 TYR A C 1
ATOM 537 O O . TYR A 1 69 ? -7.350 9.588 7.878 1.00 70.81 69 TYR A O 1
ATOM 545 N N . GLU A 1 70 ? -5.941 10.323 9.465 1.00 64.62 70 GLU A N 1
ATOM 546 C CA . GLU A 1 70 ? -4.979 10.887 8.516 1.00 64.62 70 GLU A CA 1
ATOM 547 C C . GLU A 1 70 ? -3.987 9.798 8.094 1.00 64.62 70 GLU A C 1
ATOM 549 O O . GLU A 1 70 ? -3.076 9.434 8.840 1.00 64.62 70 GLU A O 1
ATOM 554 N N . GLU A 1 71 ? -4.170 9.267 6.884 1.00 61.16 71 GLU A N 1
ATOM 555 C CA . GLU A 1 71 ? -3.226 8.336 6.275 1.00 61.16 71 GLU A CA 1
ATOM 556 C C . GLU A 1 71 ? -2.038 9.088 5.669 1.00 61.16 71 GLU A C 1
ATOM 558 O O . GLU A 1 71 ? -2.193 9.903 4.758 1.00 61.16 71 GLU A O 1
ATOM 563 N N . LYS A 1 72 ? -0.827 8.774 6.135 1.00 55.06 72 LYS A N 1
ATOM 564 C CA . LYS A 1 72 ? 0.412 9.211 5.487 1.00 55.06 72 LYS A CA 1
ATOM 565 C C . LYS A 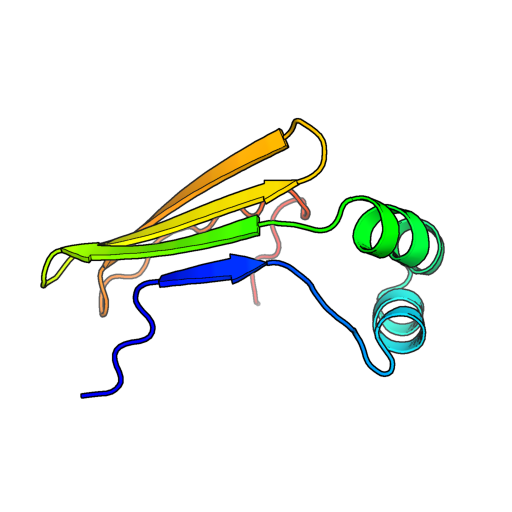1 72 ? 1.016 8.054 4.708 1.00 55.06 72 LYS A C 1
ATOM 567 O O . LYS A 1 72 ? 1.695 7.201 5.273 1.00 55.06 72 LYS A O 1
ATOM 572 N N . LEU A 1 73 ? 0.775 8.045 3.400 1.00 55.44 73 LEU A N 1
ATOM 573 C CA . LEU A 1 73 ? 1.430 7.110 2.493 1.00 55.44 73 LEU A CA 1
ATOM 574 C C . LEU A 1 73 ? 2.909 7.495 2.319 1.00 55.44 73 LEU A C 1
ATOM 576 O O . LEU A 1 73 ? 3.213 8.663 2.072 1.00 55.44 73 LEU A O 1
ATOM 580 N N . PRO A 1 74 ? 3.844 6.531 2.370 1.00 53.25 74 PRO A N 1
ATOM 581 C CA . PRO A 1 74 ? 5.275 6.800 2.211 1.00 53.25 74 PRO A CA 1
ATOM 582 C C . PRO A 1 74 ? 5.645 7.309 0.806 1.00 53.25 74 PRO A C 1
ATOM 584 O O . PRO A 1 74 ? 6.726 7.861 0.619 1.00 53.25 74 PRO A O 1
ATOM 587 N N . SER A 1 75 ? 4.765 7.124 -0.184 1.00 50.56 75 SER A N 1
ATOM 588 C CA . SER A 1 75 ? 4.965 7.493 -1.589 1.00 50.56 75 SER A CA 1
ATOM 589 C C . SER A 1 75 ? 4.296 8.812 -2.000 1.00 50.56 75 SER A C 1
ATOM 591 O O . SER A 1 75 ? 4.231 9.107 -3.192 1.00 50.56 75 SER A O 1
ATOM 593 N N . SER A 1 76 ? 3.768 9.624 -1.077 1.00 47.56 76 SER A N 1
ATOM 594 C CA . SER A 1 76 ? 3.159 10.915 -1.433 1.00 47.56 76 SER A CA 1
ATOM 595 C C . SER A 1 76 ? 3.414 11.995 -0.378 1.00 47.56 76 SER A C 1
ATOM 597 O O . SER A 1 76 ? 3.159 11.753 0.799 1.00 47.56 76 SER A O 1
ATOM 599 N N . PRO A 1 77 ? 3.848 13.211 -0.766 1.00 48.06 77 PRO A N 1
ATOM 600 C CA . PRO A 1 77 ? 3.603 14.384 0.059 1.00 48.06 77 PRO A CA 1
ATOM 601 C C . PRO A 1 77 ? 2.089 14.636 0.054 1.00 48.06 77 PRO A C 1
ATOM 603 O O . PRO A 1 77 ? 1.508 14.801 -1.015 1.00 48.06 77 PRO A O 1
ATOM 606 N N . ASP A 1 78 ? 1.459 14.570 1.229 1.00 45.62 78 ASP A N 1
ATOM 607 C CA . ASP A 1 78 ? 0.122 15.097 1.548 1.00 45.62 78 ASP A CA 1
ATOM 608 C C . ASP A 1 78 ? -0.858 15.202 0.355 1.00 45.62 78 ASP A C 1
ATOM 610 O O . ASP A 1 78 ? -1.182 16.291 -0.123 1.00 45.62 78 ASP A O 1
ATOM 614 N N . ARG A 1 79 ? -1.388 14.073 -0.138 1.00 42.56 79 ARG A N 1
ATOM 615 C CA . ARG A 1 79 ? -2.605 14.132 -0.963 1.00 42.56 79 ARG A CA 1
ATOM 616 C C . ARG A 1 79 ? -3.806 14.302 -0.042 1.00 42.56 79 ARG A C 1
ATOM 618 O O . ARG A 1 79 ? -4.480 13.341 0.314 1.00 42.56 79 ARG A O 1
ATOM 625 N N . LYS A 1 80 ? -4.073 15.554 0.328 1.00 35.53 80 LYS A N 1
ATOM 626 C CA . LYS A 1 80 ? -5.406 15.985 0.750 1.00 35.53 80 LYS A CA 1
ATOM 627 C C . LYS A 1 80 ? -6.315 15.778 -0.469 1.00 35.53 80 LYS A C 1
ATOM 629 O O . LYS A 1 80 ? -6.172 16.484 -1.463 1.00 35.53 80 LYS A O 1
ATOM 634 N N . PHE A 1 81 ? -7.186 14.771 -0.439 1.00 39.50 81 PHE A N 1
ATOM 635 C CA . PHE A 1 81 ? -8.309 14.722 -1.373 1.00 39.50 81 PHE A CA 1
ATOM 636 C C . PHE A 1 81 ? -9.204 15.920 -1.033 1.00 39.50 81 PHE A C 1
ATOM 638 O O . PHE A 1 81 ? -9.841 15.929 0.020 1.00 39.50 81 PHE A O 1
ATOM 645 N N . GLN A 1 82 ? -9.137 16.959 -1.867 1.00 31.97 82 GLN A N 1
ATOM 646 C CA . GLN A 1 82 ? -10.072 18.082 -1.876 1.00 31.97 82 GLN A CA 1
ATOM 647 C C . GLN A 1 82 ? -11.220 17.770 -2.834 1.00 31.97 82 GLN A C 1
ATOM 649 O O . GLN A 1 82 ? -10.936 17.187 -3.906 1.00 31.97 82 GLN A O 1
#

Solvent-accessible surface area (backbone atoms only — not comparable to full-atom values): 5179 Å² total; per-residue (Å²): 131,90,78,75,60,44,77,46,66,61,84,82,82,77,66,53,54,59,53,24,41,75,70,74,39,39,80,51,30,61,53,57,66,70,34,48,39,34,37,36,34,44,74,64,90,64,41,35,36,44,34,41,38,36,79,92,49,75,47,75,48,75,50,41,85,92,57,93,74,90,81,82,56,96,90,51,84,82,79,72,87,125

Nearest PDB structures (foldseek):
  6ew5-assembly4_D  TM=7.957E-01  e=1.322E-04  Homo sapiens
  1yiv-assembly1_A  TM=8.091E-01  e=2.023E-04  Equus caballus
  5lje-assembly1_A  TM=7.692E-01  e=2.023E-04  Homo sapiens
  7fzt-assembly1_A  TM=8.162E-01  e=5.350E-04  Homo sapiens
  7fyw-assembly4_D  TM=8.340E-01  e=1.415E-03  Mus musculus

Foldseek 3Di:
DDPPAAKDWQDDDDCQLVVCVVVVNNVCSVVQNVFGWIWGWDDPPQKIKIWIDTNHDIDIDIDGPPDDDDDDDPPDDDPPPD

Secondary structure (DSSP, 8-state):
-----EEEE----SSHHHHHHHTT-HHHHHHHHHT--EEEEEEETTEEEEEEEETTEEEEEEEETTS------TT-S-----